Protein AF-A0A2R8ZBP2-F1 (afdb_monomer_lite)

Structure (mmCIF, N/CA/C/O backbone):
data_AF-A0A2R8ZBP2-F1
#
_entry.id   AF-A0A2R8ZBP2-F1
#
loop_
_atom_site.group_PDB
_atom_site.id
_atom_site.type_symbol
_atom_site.label_atom_id
_atom_site.label_alt_id
_atom_site.label_comp_id
_atom_site.label_asym_id
_atom_site.label_entity_id
_atom_site.label_seq_id
_atom_site.pdbx_PDB_ins_code
_atom_site.Cartn_x
_atom_site.Cartn_y
_atom_site.Cartn_z
_atom_site.occupancy
_atom_site.B_iso_or_equiv
_atom_site.auth_seq_id
_atom_site.auth_comp_id
_atom_site.auth_asym_id
_atom_site.auth_atom_id
_atom_site.pdbx_PDB_model_num
ATOM 1 N N . MET A 1 1 ? -23.478 -10.245 47.383 1.00 53.72 1 MET A N 1
ATOM 2 C CA . MET A 1 1 ? -24.826 -9.640 47.312 1.00 53.72 1 MET A CA 1
ATOM 3 C C . MET A 1 1 ? -24.791 -8.321 46.551 1.00 53.72 1 MET A C 1
ATOM 5 O O . MET A 1 1 ? -25.123 -8.373 45.387 1.00 53.72 1 MET A O 1
ATOM 9 N N . ALA A 1 2 ? -24.300 -7.191 47.086 1.00 59.34 2 ALA A N 1
ATOM 10 C CA . ALA A 1 2 ? -24.299 -5.909 46.345 1.00 59.34 2 ALA A CA 1
ATOM 11 C C . ALA A 1 2 ? -23.473 -5.900 45.035 1.00 59.34 2 ALA A C 1
ATOM 13 O O . ALA A 1 2 ? -23.843 -5.229 44.081 1.00 59.34 2 ALA A O 1
ATOM 14 N N . LYS A 1 3 ? -22.372 -6.661 44.976 1.00 57.12 3 LYS A N 1
ATOM 15 C CA . LYS A 1 3 ? -21.489 -6.733 43.798 1.00 57.12 3 LYS A CA 1
ATOM 16 C C . LYS A 1 3 ? -22.108 -7.500 42.610 1.00 57.12 3 LYS A C 1
ATOM 18 O O . LYS A 1 3 ? -21.799 -7.160 41.478 1.00 57.12 3 LYS A O 1
ATOM 23 N N . ASP A 1 4 ? -23.009 -8.458 42.868 1.00 62.47 4 ASP A N 1
ATOM 24 C CA . ASP A 1 4 ? -23.730 -9.214 41.821 1.00 62.47 4 ASP A CA 1
ATOM 25 C C . ASP A 1 4 ? -24.809 -8.365 41.147 1.00 62.47 4 ASP A C 1
ATOM 27 O O . ASP A 1 4 ? -24.865 -8.295 39.928 1.00 62.47 4 ASP A O 1
ATOM 31 N N . ILE A 1 5 ? -25.614 -7.647 41.937 1.00 69.56 5 ILE A N 1
ATOM 32 C CA . ILE A 1 5 ? -26.718 -6.807 41.431 1.00 69.56 5 ILE A CA 1
ATOM 33 C C . ILE A 1 5 ? -26.213 -5.670 40.534 1.00 69.56 5 ILE A C 1
ATOM 35 O O . ILE A 1 5 ? -26.895 -5.250 39.605 1.00 69.56 5 ILE A O 1
ATOM 39 N N . LEU A 1 6 ? -25.016 -5.152 40.828 1.00 66.50 6 LEU A N 1
ATOM 40 C CA . LEU A 1 6 ? -24.370 -4.118 40.020 1.00 66.50 6 LEU A CA 1
ATOM 41 C C . LEU A 1 6 ? -23.813 -4.701 38.714 1.00 66.50 6 LEU A C 1
ATOM 43 O O . LEU A 1 6 ? -24.009 -4.097 37.664 1.00 66.50 6 LEU A O 1
ATOM 47 N N . GLY A 1 7 ? -23.215 -5.896 38.760 1.00 66.38 7 GLY A N 1
ATOM 48 C CA . GLY A 1 7 ? -22.770 -6.611 37.561 1.00 66.38 7 GLY A CA 1
ATOM 49 C C . GLY A 1 7 ? -23.928 -6.985 36.627 1.00 66.38 7 GLY A C 1
ATOM 50 O O . GLY A 1 7 ? -23.834 -6.766 35.424 1.00 66.38 7 GLY A O 1
ATOM 51 N N . GLU A 1 8 ? -25.055 -7.452 37.174 1.00 67.94 8 GLU A N 1
ATOM 52 C CA . GLU A 1 8 ? -26.283 -7.747 36.413 1.00 67.94 8 GLU A CA 1
ATOM 53 C C . GLU A 1 8 ? -26.908 -6.498 35.765 1.00 67.94 8 GLU A C 1
ATOM 55 O O . GLU A 1 8 ? -27.558 -6.597 34.725 1.00 67.94 8 GLU A O 1
ATOM 60 N N . ALA A 1 9 ? -26.680 -5.313 36.340 1.00 72.75 9 ALA A N 1
ATOM 61 C CA . ALA A 1 9 ? -27.110 -4.029 35.788 1.00 72.75 9 ALA A CA 1
ATOM 62 C C . ALA A 1 9 ? -26.116 -3.425 34.770 1.00 72.75 9 ALA A C 1
ATOM 64 O O . ALA A 1 9 ? -26.337 -2.307 34.301 1.00 72.75 9 ALA A O 1
ATOM 65 N N . GLY A 1 10 ? -25.021 -4.127 34.443 1.00 68.94 10 GLY A N 1
ATOM 66 C CA . GLY A 1 10 ? -23.967 -3.632 33.548 1.00 68.94 10 GLY A CA 1
ATOM 67 C C . GLY A 1 10 ? -23.087 -2.543 34.173 1.00 68.94 10 GLY A C 1
ATOM 68 O O . GLY A 1 10 ? -22.500 -1.730 33.463 1.00 68.94 10 GLY A O 1
ATOM 69 N N . LEU A 1 11 ? -23.026 -2.478 35.507 1.00 77.69 11 LEU A N 1
ATOM 70 C CA . LEU A 1 11 ? -22.185 -1.542 36.247 1.00 77.69 11 LEU A CA 1
ATOM 71 C C . LEU A 1 11 ? -20.909 -2.251 36.711 1.00 77.69 11 LEU A C 1
ATOM 73 O O . LEU A 1 11 ? -20.926 -3.149 37.553 1.00 77.69 11 LEU A O 1
ATOM 77 N N . HIS A 1 12 ? -19.786 -1.796 36.176 1.00 78.06 12 HIS A N 1
ATOM 78 C CA . HIS A 1 12 ? -18.443 -2.292 36.432 1.00 78.06 12 HIS A CA 1
ATOM 79 C C . HIS A 1 12 ? -17.706 -1.344 37.381 1.00 78.06 12 HIS A C 1
ATOM 81 O O . HIS A 1 12 ? -17.966 -0.143 37.407 1.00 78.06 12 HIS A O 1
ATOM 87 N N . PHE A 1 13 ? -16.765 -1.860 38.165 1.00 76.56 13 PHE A N 1
ATOM 88 C CA . PHE A 1 13 ? -15.841 -1.023 38.929 1.00 76.56 13 PHE A CA 1
ATOM 89 C C . PHE A 1 13 ? -14.486 -1.013 38.232 1.00 76.56 13 PHE A C 1
ATOM 91 O O . PHE A 1 13 ? -14.003 -2.069 37.831 1.00 76.56 13 PHE A O 1
ATOM 98 N N . ASP A 1 14 ? -13.881 0.165 38.088 1.00 74.50 14 ASP A N 1
ATOM 99 C CA . ASP A 1 14 ? -12.500 0.274 37.614 1.00 74.50 14 ASP A CA 1
ATOM 100 C C . ASP A 1 14 ? -11.473 0.053 38.739 1.00 74.50 14 ASP A C 1
ATOM 102 O O . ASP A 1 14 ? -11.823 -0.125 39.909 1.00 74.50 14 ASP A O 1
ATOM 106 N N . GLU A 1 15 ? -10.186 0.094 38.389 1.00 76.62 15 GLU A N 1
ATOM 107 C CA . GLU A 1 15 ? -9.052 -0.101 39.308 1.00 76.62 15 GLU A CA 1
ATOM 108 C C . GLU A 1 15 ? -9.003 0.909 40.472 1.00 76.62 15 GLU A C 1
ATOM 110 O O . GLU A 1 15 ? -8.321 0.684 41.470 1.00 76.62 15 GLU A O 1
ATOM 115 N N . LEU A 1 16 ? -9.751 2.015 40.378 1.00 81.00 16 LEU A N 1
ATOM 116 C CA . LEU A 1 16 ? -9.868 3.051 41.406 1.00 81.00 16 LEU A CA 1
ATOM 117 C C . LEU A 1 16 ? -11.191 2.956 42.187 1.00 81.00 16 LEU A C 1
ATOM 119 O O . LEU A 1 16 ? -11.549 3.895 42.900 1.00 81.00 16 LEU A O 1
ATOM 123 N N . ASN A 1 17 ? -11.916 1.838 42.069 1.00 76.12 17 ASN A N 1
ATOM 124 C CA . ASN A 1 17 ? -13.243 1.610 42.647 1.00 76.12 17 ASN A CA 1
ATOM 125 C C . ASN A 1 17 ? -14.304 2.629 42.194 1.00 76.12 17 ASN A C 1
ATOM 127 O O . ASN A 1 17 ? -15.272 2.884 42.916 1.00 76.12 17 ASN A O 1
ATOM 131 N N . LYS A 1 18 ? -14.161 3.217 41.000 1.00 78.56 18 LYS A N 1
ATOM 132 C CA . LYS A 1 18 ? -15.199 4.079 40.425 1.00 78.56 18 LYS A CA 1
ATOM 133 C C . LYS A 1 18 ? -16.188 3.243 39.626 1.00 78.56 18 LYS A C 1
ATOM 135 O O . LYS A 1 18 ? -15.797 2.347 38.884 1.00 78.56 18 LYS A O 1
ATOM 140 N N . LEU A 1 19 ? -17.468 3.574 39.767 1.00 81.19 19 LEU A N 1
ATOM 141 C CA . LEU A 1 19 ? -18.555 2.951 39.019 1.00 81.19 19 LEU A CA 1
ATOM 142 C C . LEU A 1 19 ? -18.471 3.363 37.536 1.00 81.19 19 LEU A C 1
ATOM 144 O O . LEU A 1 19 ? -18.390 4.553 37.226 1.00 81.19 19 LEU A O 1
ATOM 148 N N . ARG A 1 20 ? -18.511 2.394 36.625 1.00 72.88 20 ARG A N 1
ATOM 149 C CA . ARG A 1 20 ? -18.492 2.556 35.167 1.00 72.88 20 ARG A CA 1
ATOM 150 C C . ARG A 1 20 ? -19.603 1.733 34.534 1.00 72.88 20 ARG A C 1
ATOM 152 O O . ARG A 1 20 ? -19.960 0.682 35.037 1.00 72.88 20 ARG A O 1
ATOM 159 N N . VAL A 1 21 ? -20.139 2.216 33.421 1.00 78.69 21 VAL A N 1
ATOM 160 C CA . VAL A 1 21 ? -21.220 1.543 32.669 1.00 78.69 21 VAL A CA 1
ATOM 161 C C . VAL A 1 21 ? -20.662 0.660 31.544 1.00 78.69 21 VAL A C 1
ATOM 163 O O . VAL A 1 21 ? -21.377 -0.127 30.942 1.00 78.69 21 VAL A O 1
ATOM 166 N N . LEU A 1 22 ? -19.370 0.811 31.241 1.00 71.62 22 LEU A N 1
ATOM 167 C CA . LEU A 1 22 ? -18.646 -0.025 30.295 1.00 71.62 22 LEU A CA 1
ATOM 168 C C . LEU A 1 22 ? -17.585 -0.817 31.044 1.00 71.62 22 LEU A C 1
ATOM 170 O O . LEU A 1 22 ? -16.920 -0.273 31.932 1.00 71.62 22 LEU A O 1
ATOM 174 N N . ASP A 1 23 ? -17.404 -2.065 30.630 1.00 79.50 23 ASP A N 1
ATOM 175 C CA . ASP A 1 23 ? -16.310 -2.896 31.099 1.00 79.50 23 ASP A CA 1
ATOM 176 C C . ASP A 1 23 ? -14.959 -2.217 30.762 1.00 79.50 23 ASP A C 1
ATOM 178 O O . ASP A 1 23 ? -14.715 -1.872 29.592 1.00 79.50 23 ASP A O 1
ATOM 182 N N . PRO A 1 24 ? -14.095 -1.954 31.762 1.00 78.25 24 PRO A N 1
ATOM 183 C CA . PRO A 1 24 ? -12.773 -1.373 31.545 1.00 78.25 24 PRO A CA 1
ATOM 184 C C . PRO A 1 24 ? -11.918 -2.176 30.560 1.00 78.25 24 PRO A C 1
ATOM 186 O O . PRO A 1 24 ? -11.202 -1.575 29.762 1.00 78.25 24 PRO A O 1
ATOM 189 N N . GLU A 1 25 ? -12.026 -3.506 30.573 1.00 81.50 25 GLU A N 1
ATOM 190 C CA . GLU A 1 25 ? -11.249 -4.391 29.705 1.00 81.50 25 GLU A CA 1
ATOM 191 C C . GLU A 1 25 ? -11.700 -4.251 28.246 1.00 81.50 25 GLU A C 1
ATOM 193 O O . GLU A 1 25 ? -10.880 -4.025 27.357 1.00 81.50 25 GLU A O 1
ATOM 198 N N . VAL A 1 26 ? -13.015 -4.245 28.004 1.00 83.31 26 VAL A N 1
ATOM 199 C CA . VAL A 1 26 ? -13.590 -4.013 26.665 1.00 8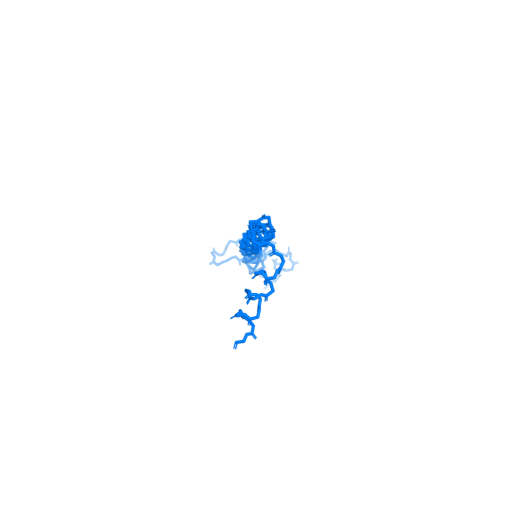3.31 26 VAL A CA 1
ATOM 200 C C . VAL A 1 26 ? -13.246 -2.613 26.155 1.00 83.31 26 VAL A C 1
ATOM 202 O O . VAL A 1 26 ? -12.959 -2.426 24.971 1.00 83.31 26 VAL A O 1
ATOM 205 N N . THR A 1 27 ? -13.243 -1.615 27.043 1.00 84.69 27 THR A N 1
ATOM 206 C CA . THR A 1 27 ? -12.852 -0.240 26.699 1.00 84.69 27 THR A CA 1
ATOM 207 C C . THR A 1 27 ? -11.396 -0.185 26.246 1.00 84.69 27 THR A C 1
ATOM 209 O O . THR A 1 27 ? -11.104 0.403 25.205 1.00 84.69 27 THR A O 1
ATOM 212 N N . GLN A 1 28 ? -10.497 -0.819 27.000 1.00 87.81 28 GLN A N 1
ATOM 213 C CA . GLN A 1 28 ? -9.071 -0.860 26.697 1.00 87.81 28 GLN A CA 1
ATOM 214 C C . GLN A 1 28 ? -8.803 -1.596 25.378 1.00 87.81 28 GLN A C 1
ATOM 216 O O . GLN A 1 28 ? -8.179 -1.026 24.485 1.00 87.81 28 GLN A O 1
ATOM 221 N N . GLN A 1 29 ? -9.377 -2.788 25.196 1.00 91.06 29 GLN A N 1
ATOM 222 C CA . GLN A 1 29 ? -9.270 -3.558 23.951 1.00 91.06 29 GLN A CA 1
ATOM 223 C C . GLN A 1 29 ? -9.788 -2.773 22.737 1.00 91.06 29 GLN A C 1
ATOM 225 O O . GLN A 1 29 ? -9.211 -2.832 21.654 1.00 91.06 29 GLN A O 1
ATOM 230 N N . THR A 1 30 ? -10.865 -1.998 22.904 1.00 90.31 30 THR A N 1
ATOM 231 C CA . THR A 1 30 ? -11.409 -1.161 21.823 1.00 90.31 30 THR A CA 1
ATOM 232 C C . THR A 1 30 ? -10.458 -0.021 21.447 1.00 90.31 30 THR A C 1
ATOM 234 O O . THR A 1 30 ? -10.352 0.331 20.270 1.00 90.31 30 THR A O 1
ATOM 237 N N . ILE A 1 31 ? -9.772 0.576 22.428 1.00 92.75 31 ILE A N 1
ATOM 238 C CA . ILE A 1 31 ? -8.776 1.627 22.187 1.00 92.75 31 ILE A CA 1
ATOM 239 C C . ILE A 1 31 ? -7.564 1.044 21.460 1.00 92.75 31 ILE A C 1
ATOM 241 O O . ILE A 1 31 ? -7.174 1.587 20.429 1.00 92.75 31 ILE A O 1
ATOM 245 N N . GLU A 1 32 ? -7.036 -0.080 21.941 1.00 95.44 32 GLU A N 1
ATOM 246 C CA . GLU A 1 32 ? -5.908 -0.781 21.318 1.00 95.44 32 GLU A CA 1
ATOM 247 C C . GLU A 1 32 ? -6.228 -1.165 19.872 1.00 95.44 32 GLU A C 1
ATOM 249 O O . GLU A 1 32 ? -5.498 -0.794 18.955 1.00 95.44 32 GLU A O 1
ATOM 254 N N . LEU A 1 33 ? -7.387 -1.785 19.633 1.00 94.62 33 LEU A N 1
ATOM 255 C CA . LEU A 1 33 ? -7.824 -2.150 18.286 1.00 94.62 33 LEU A CA 1
ATOM 256 C C . LEU A 1 33 ? -7.928 -0.929 17.361 1.00 94.62 33 LEU A C 1
ATOM 258 O O . LEU A 1 33 ? -7.569 -0.999 16.184 1.00 94.62 33 LEU A O 1
ATOM 262 N N . LYS A 1 34 ? -8.421 0.205 17.871 1.00 95.81 34 LYS A N 1
ATOM 263 C CA . LYS A 1 34 ? -8.513 1.454 17.105 1.00 95.81 34 LYS A CA 1
ATOM 264 C C . LYS A 1 34 ? -7.129 1.985 16.729 1.00 95.81 34 LYS A C 1
ATOM 266 O O . LYS A 1 34 ? -6.960 2.469 15.608 1.00 95.81 34 LYS A O 1
ATOM 271 N N . GLU A 1 35 ? -6.169 1.928 17.646 1.00 97.38 35 GLU A N 1
ATOM 272 C CA . GLU A 1 35 ? -4.786 2.342 17.395 1.00 97.38 35 GLU A CA 1
ATOM 273 C C . GLU A 1 35 ? -4.109 1.420 16.378 1.00 97.38 35 GLU A C 1
ATOM 275 O O . GLU A 1 35 ? -3.581 1.908 15.380 1.00 97.38 35 GLU A O 1
ATOM 280 N N . GLU A 1 36 ? -4.242 0.102 16.533 1.00 96.94 36 GLU A N 1
ATOM 281 C CA . GLU A 1 36 ? -3.715 -0.876 15.576 1.00 96.94 36 GLU A CA 1
ATOM 282 C C . GLU A 1 36 ? -4.303 -0.693 14.174 1.00 96.94 36 GLU A C 1
ATOM 284 O O . GLU A 1 36 ? -3.584 -0.738 13.173 1.00 96.94 36 GLU A O 1
ATOM 289 N N . CYS A 1 37 ? -5.611 -0.442 14.084 1.00 97.56 37 CYS A N 1
ATOM 290 C CA . CYS A 1 37 ? -6.279 -0.178 12.814 1.00 97.56 37 CYS A CA 1
ATOM 291 C C . CYS A 1 37 ? -5.742 1.095 12.147 1.00 97.56 37 CYS A C 1
ATOM 293 O O . CYS A 1 37 ? -5.553 1.121 10.929 1.00 97.56 37 CYS A O 1
ATOM 295 N N . LYS A 1 38 ? -5.474 2.147 12.928 1.00 97.19 38 LYS A N 1
ATOM 296 C CA . LYS A 1 38 ? -4.875 3.380 12.414 1.00 97.19 38 LYS A CA 1
ATOM 297 C C . LYS A 1 38 ? -3.458 3.126 11.897 1.00 97.19 38 LYS A C 1
ATOM 299 O O . LYS A 1 38 ? -3.159 3.487 10.761 1.00 97.19 38 LYS A O 1
ATOM 304 N N . ASP A 1 39 ? -2.632 2.442 12.681 1.00 97.81 39 ASP A N 1
ATOM 305 C CA . ASP A 1 39 ? -1.268 2.079 12.295 1.00 97.81 39 ASP A CA 1
ATOM 306 C C . ASP A 1 39 ? -1.241 1.207 11.036 1.00 97.81 39 ASP A C 1
ATOM 308 O O . ASP A 1 39 ? -0.369 1.361 10.178 1.00 97.81 39 ASP A O 1
ATOM 312 N N . PHE A 1 40 ? -2.200 0.290 10.900 1.00 97.94 40 PHE A N 1
ATOM 313 C CA . PHE A 1 40 ? -2.346 -0.535 9.709 1.00 97.94 40 PHE A CA 1
ATOM 314 C C . PHE A 1 40 ? -2.656 0.315 8.473 1.00 97.94 40 PHE A C 1
A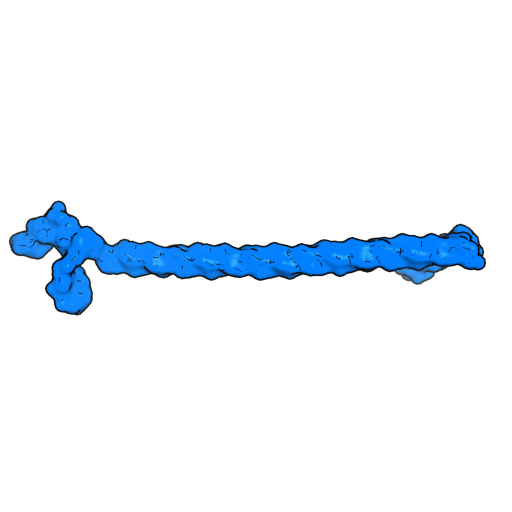TOM 316 O O . PHE A 1 40 ? -1.983 0.176 7.450 1.00 97.94 40 PHE A O 1
ATOM 323 N N . VAL A 1 41 ? -3.628 1.227 8.567 1.00 97.69 41 VAL A N 1
ATOM 324 C CA . VAL A 1 41 ? -3.972 2.145 7.469 1.00 97.69 41 VAL A CA 1
ATOM 325 C C . VAL A 1 41 ? -2.776 3.020 7.092 1.00 97.69 41 VAL A C 1
ATOM 327 O O . VAL A 1 41 ? -2.476 3.160 5.905 1.00 97.69 41 VAL A O 1
ATOM 330 N N . ASP A 1 42 ? -2.045 3.543 8.076 1.00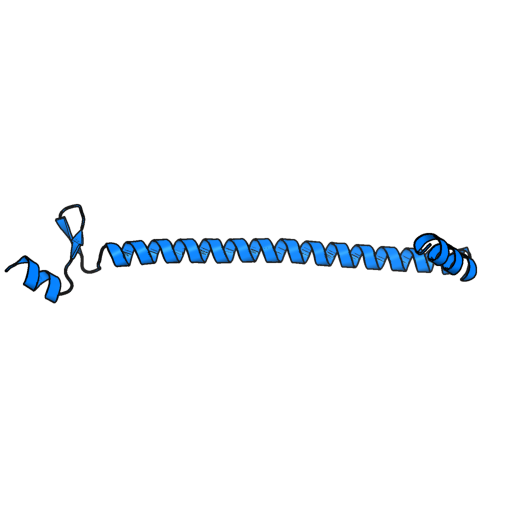 98.19 42 ASP A N 1
ATOM 331 C CA . ASP A 1 42 ? -0.861 4.370 7.842 1.00 98.19 42 ASP A CA 1
ATOM 332 C C . ASP A 1 42 ? 0.253 3.575 7.137 1.00 98.19 42 ASP A C 1
ATOM 334 O O . ASP A 1 42 ? 0.832 4.052 6.154 1.00 98.19 42 ASP A O 1
ATOM 338 N N . LYS A 1 43 ? 0.514 2.332 7.566 1.00 98.12 43 LYS A N 1
ATOM 339 C CA . LYS A 1 43 ? 1.481 1.425 6.917 1.00 98.12 43 LYS A CA 1
ATOM 340 C C . LYS A 1 43 ? 1.081 1.092 5.480 1.00 98.12 43 LYS A C 1
ATOM 342 O O . LYS A 1 43 ? 1.932 1.130 4.590 1.00 98.12 43 LYS A O 1
ATOM 347 N N . ILE A 1 44 ? -0.198 0.814 5.224 1.00 98.00 44 ILE A N 1
ATOM 348 C CA . ILE A 1 44 ? -0.705 0.577 3.863 1.00 98.00 44 ILE A CA 1
ATOM 349 C C . ILE A 1 44 ? -0.552 1.833 3.000 1.00 98.00 44 ILE A C 1
ATOM 351 O O . ILE A 1 44 ? -0.105 1.737 1.857 1.00 98.00 44 ILE A O 1
ATOM 355 N N . GLY A 1 45 ? -0.839 3.016 3.546 1.00 98.00 45 GLY A N 1
ATOM 356 C CA . GLY A 1 45 ? -0.638 4.282 2.845 1.00 98.00 45 GLY A CA 1
ATOM 357 C C . GLY A 1 45 ? 0.829 4.525 2.472 1.00 98.00 45 GLY A C 1
ATOM 358 O O . GLY A 1 45 ? 1.124 4.978 1.366 1.00 98.00 45 GLY A O 1
ATOM 359 N N . GLN A 1 46 ? 1.772 4.190 3.357 1.00 98.06 46 GLN A N 1
ATOM 360 C CA . GLN A 1 46 ? 3.207 4.251 3.052 1.00 98.06 46 GLN A CA 1
ATOM 361 C C . GLN A 1 46 ? 3.607 3.244 1.970 1.00 98.06 46 GLN A C 1
ATOM 363 O O . GLN A 1 46 ? 4.314 3.607 1.031 1.00 98.06 46 GLN A O 1
ATOM 368 N N . PHE A 1 47 ? 3.117 2.007 2.059 1.00 98.06 47 PHE A N 1
ATOM 369 C CA . PHE A 1 47 ? 3.371 0.978 1.053 1.00 98.06 47 PHE A CA 1
ATOM 370 C C . PHE A 1 47 ? 2.890 1.410 -0.339 1.00 98.06 47 PHE A C 1
ATOM 372 O O . PHE A 1 47 ? 3.643 1.326 -1.308 1.00 98.06 47 PHE A O 1
ATOM 379 N N . GLN A 1 48 ? 1.674 1.954 -0.437 1.00 97.94 48 GLN A N 1
ATOM 380 C CA . GLN A 1 48 ? 1.126 2.469 -1.694 1.00 97.94 48 GLN A CA 1
ATOM 381 C C . GLN A 1 48 ? 1.983 3.593 -2.287 1.00 97.94 48 GLN A C 1
ATOM 383 O O . GLN A 1 48 ? 2.202 3.609 -3.496 1.00 97.94 48 GLN A O 1
ATOM 388 N N . LYS A 1 49 ? 2.519 4.498 -1.456 1.00 98.06 49 LYS A N 1
ATOM 389 C CA . LYS A 1 49 ? 3.441 5.550 -1.918 1.00 98.06 49 LYS A CA 1
ATOM 390 C C . LYS A 1 49 ? 4.735 4.974 -2.493 1.00 98.06 49 LYS A C 1
ATOM 392 O O . LYS A 1 49 ? 5.189 5.441 -3.531 1.00 98.06 49 LYS A O 1
ATOM 397 N N . ILE A 1 50 ? 5.310 3.960 -1.845 1.00 98.00 50 ILE A N 1
ATOM 398 C CA . ILE A 1 50 ? 6.540 3.305 -2.317 1.00 98.00 50 ILE A CA 1
ATOM 399 C C . ILE A 1 50 ? 6.295 2.615 -3.661 1.00 98.00 50 ILE A C 1
ATOM 401 O O . ILE A 1 50 ? 7.064 2.808 -4.599 1.00 98.00 50 ILE A O 1
ATOM 405 N N . VAL A 1 51 ? 5.211 1.842 -3.771 1.00 98.12 51 VAL A N 1
ATOM 406 C CA . VAL A 1 51 ? 4.848 1.164 -5.023 1.00 98.12 51 VAL A CA 1
ATOM 407 C C . VAL A 1 51 ? 4.550 2.177 -6.129 1.00 98.12 51 VAL A C 1
ATOM 409 O O . VAL A 1 51 ? 5.007 1.988 -7.251 1.00 98.12 51 VAL A O 1
ATOM 412 N N . GLY A 1 52 ? 3.855 3.274 -5.814 1.00 98.19 52 GLY A N 1
ATOM 413 C CA . GLY A 1 52 ? 3.629 4.375 -6.753 1.00 98.19 52 GLY A CA 1
ATOM 414 C C . GLY A 1 52 ? 4.937 4.960 -7.287 1.00 98.19 52 GLY A C 1
ATOM 415 O O . GLY A 1 52 ? 5.115 5.043 -8.498 1.00 98.19 52 GLY A O 1
ATOM 416 N N . GLY A 1 53 ? 5.894 5.260 -6.402 1.00 97.94 53 GLY A N 1
ATOM 417 C CA . GLY A 1 53 ? 7.219 5.738 -6.808 1.00 97.94 53 GLY A CA 1
ATOM 418 C C . GLY A 1 53 ? 8.002 4.721 -7.648 1.00 97.94 53 GLY A C 1
ATOM 419 O O . GLY A 1 53 ? 8.670 5.098 -8.607 1.00 97.94 53 GLY A O 1
ATOM 420 N N . LEU A 1 54 ? 7.895 3.423 -7.346 1.00 98.00 54 LEU A N 1
ATOM 421 C CA . LEU A 1 54 ? 8.515 2.375 -8.162 1.00 98.00 54 LEU A CA 1
ATOM 422 C C . LEU A 1 54 ? 7.916 2.319 -9.574 1.00 98.00 54 LEU A C 1
ATOM 424 O O . LEU A 1 54 ? 8.668 2.192 -10.537 1.00 98.00 54 LEU A O 1
ATOM 428 N N . ILE A 1 55 ? 6.591 2.426 -9.705 1.00 97.88 55 ILE A N 1
ATOM 429 C CA . ILE A 1 55 ? 5.917 2.461 -11.012 1.00 97.88 55 ILE A CA 1
ATOM 430 C C . ILE A 1 55 ? 6.421 3.655 -11.829 1.00 97.88 55 ILE A C 1
ATOM 432 O O . ILE A 1 55 ? 6.793 3.482 -12.986 1.00 97.88 55 ILE A O 1
ATOM 436 N N . GLU A 1 56 ? 6.517 4.838 -11.217 1.00 98.19 56 GLU A N 1
ATOM 437 C CA . GLU A 1 56 ? 7.041 6.033 -11.888 1.00 98.19 56 GLU A CA 1
ATOM 438 C C . GLU A 1 56 ? 8.483 5.844 -12.380 1.00 98.19 56 GLU A C 1
ATOM 440 O O . GLU A 1 56 ? 8.804 6.221 -13.508 1.00 98.19 56 GLU A O 1
ATOM 445 N N . LEU A 1 57 ? 9.348 5.229 -11.569 1.00 97.94 57 LEU A N 1
ATOM 446 C CA . LEU A 1 57 ? 10.729 4.932 -11.958 1.00 97.94 57 LEU A CA 1
ATOM 447 C C . LEU A 1 57 ? 10.800 3.925 -13.112 1.00 97.94 57 LEU A C 1
ATOM 449 O O . LEU A 1 57 ? 11.591 4.103 -14.038 1.00 97.94 57 LEU A O 1
ATOM 453 N N . VAL A 1 58 ? 9.967 2.882 -13.085 1.00 98.06 58 VAL A N 1
ATOM 454 C CA . VAL A 1 58 ? 9.891 1.891 -14.170 1.00 98.06 58 VAL A CA 1
ATOM 455 C C . VAL A 1 58 ? 9.398 2.539 -15.467 1.00 98.06 58 VAL A C 1
ATOM 457 O O . VAL A 1 58 ? 9.970 2.285 -16.527 1.00 98.06 58 VAL A O 1
ATOM 460 N N . ASP A 1 59 ? 8.405 3.426 -15.395 1.00 98.06 59 ASP A N 1
ATOM 461 C CA . ASP A 1 59 ? 7.899 4.169 -16.553 1.00 98.06 59 ASP A CA 1
ATOM 462 C C . ASP A 1 59 ? 8.953 5.113 -17.145 1.00 98.06 59 ASP A C 1
ATOM 464 O O . ASP A 1 59 ? 9.063 5.245 -18.368 1.00 98.06 59 ASP A O 1
ATOM 468 N N . GLN A 1 60 ? 9.736 5.782 -16.294 1.00 97.88 60 GLN A N 1
ATOM 469 C CA . GLN A 1 60 ? 10.850 6.623 -16.736 1.00 97.88 60 GLN A CA 1
ATOM 470 C C . GLN A 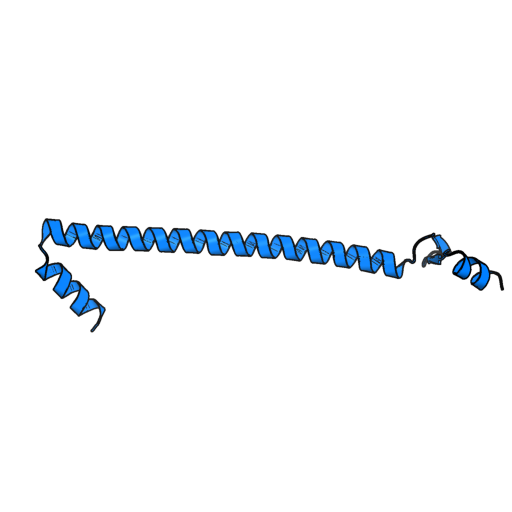1 60 ? 11.921 5.787 -17.436 1.00 97.88 60 GLN A C 1
ATOM 472 O O . GLN A 1 60 ? 12.307 6.117 -18.558 1.00 97.88 60 GLN A O 1
ATOM 477 N N . LEU A 1 61 ? 12.324 4.665 -16.837 1.00 97.06 61 LEU A N 1
ATOM 478 C CA . LEU A 1 61 ? 13.303 3.756 -17.426 1.00 97.06 61 LEU A CA 1
ATOM 479 C C . LEU A 1 61 ? 12.832 3.209 -18.781 1.00 97.06 61 LEU A C 1
ATOM 481 O O . LEU A 1 61 ? 13.610 3.160 -19.733 1.00 97.06 61 LEU A 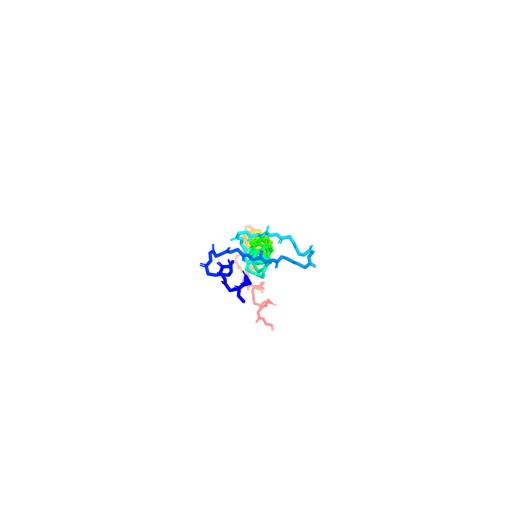O 1
ATOM 485 N N . ALA A 1 62 ? 11.554 2.841 -18.902 1.00 96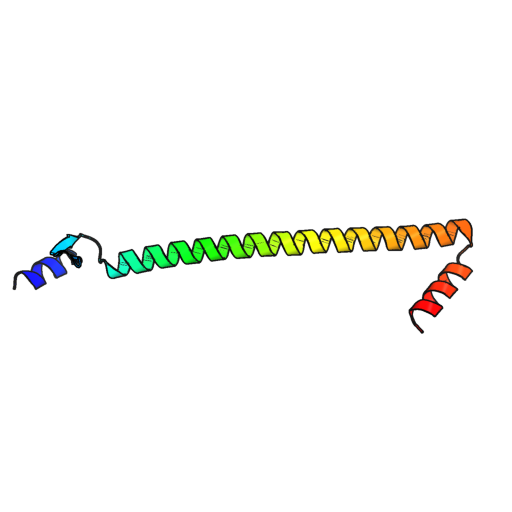.50 62 ALA A N 1
ATOM 486 C CA . ALA A 1 62 ? 10.980 2.384 -20.165 1.00 96.50 62 ALA A CA 1
ATOM 487 C C . ALA A 1 62 ? 11.033 3.479 -21.245 1.00 96.50 62 ALA A C 1
ATOM 489 O O . ALA A 1 62 ? 11.440 3.214 -22.377 1.00 96.50 62 ALA A O 1
ATOM 490 N N . LYS A 1 63 ? 10.681 4.724 -20.900 1.00 97.12 63 LYS A N 1
ATOM 491 C CA . LYS A 1 63 ? 10.758 5.865 -21.829 1.00 97.12 63 LYS A CA 1
ATOM 492 C C . LYS A 1 63 ? 12.189 6.159 -22.265 1.00 97.12 63 LYS A C 1
ATOM 494 O O . LYS A 1 63 ? 12.419 6.424 -23.442 1.00 97.12 63 LYS A O 1
ATOM 499 N N . GLU A 1 64 ? 13.143 6.122 -21.342 1.00 96.06 64 GLU A N 1
ATOM 500 C CA . GLU A 1 64 ? 14.558 6.313 -21.661 1.00 96.06 64 GLU A CA 1
ATOM 501 C C . GLU A 1 64 ? 15.077 5.207 -22.581 1.00 96.06 64 GLU A C 1
ATOM 503 O O . GLU A 1 64 ? 15.715 5.508 -23.590 1.00 96.06 64 GLU A O 1
ATOM 508 N N . ALA A 1 65 ? 14.722 3.949 -22.307 1.00 93.69 65 ALA A N 1
ATOM 509 C CA . ALA A 1 65 ? 15.081 2.823 -23.160 1.00 93.69 65 ALA A CA 1
ATOM 510 C C . ALA A 1 65 ? 14.524 2.981 -24.585 1.00 93.69 65 ALA A C 1
ATOM 512 O O . ALA A 1 65 ? 15.258 2.785 -25.553 1.00 93.69 65 ALA A O 1
ATOM 513 N N . GLU A 1 66 ? 13.256 3.370 -24.740 1.00 93.81 66 GLU A N 1
ATOM 514 C CA . GLU A 1 66 ? 12.665 3.616 -26.063 1.00 93.81 66 GLU A CA 1
ATOM 515 C C . GLU A 1 66 ? 13.293 4.821 -26.777 1.00 93.81 66 GLU A C 1
ATOM 517 O O . GLU A 1 66 ? 13.570 4.759 -27.978 1.00 93.81 66 GLU A O 1
ATOM 522 N N . ASN A 1 67 ? 13.595 5.898 -26.049 1.00 95.00 67 ASN A N 1
ATOM 523 C CA . ASN A 1 67 ? 14.289 7.056 -26.612 1.00 95.00 67 ASN A CA 1
ATOM 524 C C . ASN A 1 67 ? 15.676 6.685 -27.146 1.00 95.00 67 ASN A C 1
ATOM 526 O O . ASN A 1 67 ? 16.048 7.119 -28.238 1.00 95.00 67 ASN A O 1
ATOM 530 N N . GLU A 1 68 ? 16.437 5.871 -26.416 1.00 91.69 68 GLU A N 1
ATOM 531 C CA . GLU A 1 68 ? 17.774 5.459 -26.840 1.00 91.69 68 GLU A CA 1
ATOM 532 C C . GLU A 1 68 ? 17.715 4.541 -28.071 1.00 91.69 68 GLU A C 1
ATOM 534 O O . GLU A 1 68 ? 18.471 4.737 -29.027 1.00 91.69 68 GLU A O 1
ATOM 539 N N . LYS A 1 69 ? 16.736 3.621 -28.126 1.00 92.19 69 LYS A N 1
ATOM 540 C CA . LYS A 1 69 ? 16.454 2.814 -29.329 1.00 92.19 69 LYS A CA 1
ATOM 541 C C . LYS A 1 69 ? 16.166 3.702 -30.542 1.00 92.19 69 LYS A C 1
ATOM 543 O O . LYS A 1 69 ? 16.748 3.494 -31.609 1.00 92.19 69 LYS A O 1
ATOM 548 N N . MET A 1 70 ? 15.308 4.713 -30.380 1.00 92.88 70 MET A N 1
ATOM 549 C CA . MET A 1 70 ? 14.958 5.654 -31.449 1.00 92.88 70 MET A CA 1
ATOM 550 C C . MET A 1 70 ? 16.162 6.482 -31.912 1.00 92.88 70 MET A C 1
ATOM 552 O O . MET A 1 70 ? 16.365 6.639 -33.117 1.00 92.88 70 MET A O 1
ATOM 556 N N . LYS A 1 71 ? 17.006 6.970 -30.991 1.00 93.25 71 LYS A N 1
ATOM 557 C CA . LYS A 1 71 ? 18.235 7.702 -31.345 1.00 93.25 71 LYS A CA 1
ATOM 558 C C . LYS A 1 71 ? 19.175 6.858 -32.201 1.00 93.25 71 LYS A C 1
ATOM 560 O O . LYS A 1 71 ? 19.692 7.357 -33.201 1.00 93.25 71 LYS A O 1
ATOM 565 N N . ILE A 1 72 ? 19.397 5.593 -31.844 1.00 92.81 72 ILE A N 1
ATOM 566 C CA . ILE A 1 72 ? 20.259 4.690 -32.623 1.00 92.81 72 ILE A CA 1
ATOM 567 C C . ILE A 1 72 ? 19.676 4.483 -34.021 1.00 92.81 72 ILE A C 1
ATOM 569 O O . ILE A 1 72 ? 20.405 4.583 -35.010 1.00 92.81 72 ILE A O 1
ATOM 573 N N . LEU A 1 73 ? 18.361 4.263 -34.113 1.00 92.31 73 LEU A N 1
ATOM 574 C CA . LEU A 1 73 ? 17.688 4.060 -35.392 1.00 92.31 73 LEU A CA 1
ATOM 575 C C . LEU A 1 73 ? 17.836 5.278 -36.319 1.00 92.31 73 LEU A C 1
ATOM 577 O O . LEU A 1 73 ? 18.127 5.101 -37.499 1.00 92.31 73 LEU A O 1
ATOM 581 N N . ILE A 1 74 ? 17.692 6.496 -35.785 1.00 89.75 74 ILE A N 1
ATOM 582 C CA . ILE A 1 74 ? 17.820 7.748 -36.551 1.00 89.75 74 ILE A CA 1
ATOM 583 C C . ILE A 1 74 ? 19.278 8.036 -36.948 1.00 89.75 74 ILE A C 1
ATOM 585 O O . ILE A 1 74 ? 19.527 8.501 -38.056 1.00 89.75 74 ILE A O 1
ATOM 589 N N . THR A 1 75 ? 20.244 7.791 -36.057 1.00 92.88 75 THR A N 1
ATOM 590 C CA . THR A 1 75 ? 21.649 8.199 -36.264 1.00 92.88 75 THR A CA 1
ATOM 591 C C . THR A 1 75 ? 22.480 7.179 -37.034 1.00 92.88 75 THR A C 1
ATOM 593 O O . THR A 1 75 ? 23.319 7.557 -37.845 1.00 92.88 75 THR A O 1
ATOM 596 N N . SER A 1 76 ? 22.278 5.890 -36.757 1.00 92.19 76 SER A N 1
ATOM 597 C CA . SER A 1 76 ? 23.162 4.798 -37.189 1.00 92.19 76 SER A CA 1
ATOM 598 C C . SER A 1 76 ? 22.429 3.687 -37.945 1.00 92.19 76 SER A C 1
ATOM 600 O O . SER A 1 76 ? 23.066 2.807 -38.522 1.00 92.19 76 SER A O 1
ATOM 602 N N . GLY A 1 77 ? 21.094 3.706 -37.940 1.00 90.12 77 GLY A N 1
ATOM 603 C CA . GLY A 1 77 ? 20.263 2.701 -38.588 1.00 90.12 77 GLY A CA 1
ATOM 604 C C . GLY A 1 77 ? 20.085 1.402 -37.782 1.00 90.12 77 GLY A C 1
ATOM 605 O O . GLY A 1 77 ? 20.639 1.228 -36.693 1.00 90.12 77 GLY A O 1
ATOM 606 N N . PRO A 1 78 ? 19.292 0.457 -38.316 1.00 91.06 78 PRO A N 1
ATOM 607 C CA . PRO A 1 78 ? 18.811 -0.714 -37.576 1.00 91.06 78 PRO A CA 1
ATOM 608 C C . PRO A 1 78 ? 19.892 -1.763 -37.273 1.00 91.06 78 PRO A C 1
ATOM 610 O O . PRO A 1 78 ? 19.769 -2.495 -36.294 1.00 91.06 78 PRO A O 1
ATOM 613 N N . LEU A 1 79 ? 20.964 -1.834 -38.072 1.00 90.75 79 LEU A N 1
ATOM 614 C CA . LEU A 1 79 ? 22.041 -2.813 -37.871 1.00 90.75 79 LEU A CA 1
ATOM 615 C C . LEU A 1 79 ? 22.797 -2.563 -36.558 1.00 90.75 79 LEU A C 1
ATOM 617 O O . LEU A 1 79 ? 23.129 -3.504 -35.843 1.00 90.75 79 LEU A O 1
ATOM 621 N N . ASN A 1 80 ? 23.018 -1.292 -36.211 1.00 90.44 80 ASN A N 1
ATOM 622 C CA . ASN A 1 80 ? 23.710 -0.938 -34.975 1.00 90.44 80 ASN A CA 1
ATOM 623 C C . ASN A 1 80 ? 22.858 -1.262 -33.734 1.00 90.44 80 ASN A C 1
ATOM 625 O O . ASN A 1 80 ? 23.374 -1.720 -32.718 1.00 90.44 80 ASN A O 1
ATOM 629 N N . LEU A 1 81 ? 21.535 -1.101 -33.840 1.00 90.00 81 LEU A N 1
ATOM 630 C CA . LEU A 1 81 ? 20.609 -1.485 -32.777 1.00 90.00 81 LEU A CA 1
ATOM 631 C C . LEU A 1 81 ? 20.611 -3.006 -32.542 1.00 90.00 81 LEU A C 1
ATOM 633 O O . LEU A 1 81 ? 20.620 -3.447 -31.395 1.00 90.00 81 LEU A O 1
ATOM 637 N N . LEU A 1 82 ? 20.653 -3.811 -33.611 1.00 89.19 82 LEU A N 1
ATOM 638 C CA . LEU A 1 82 ? 20.747 -5.272 -33.512 1.00 89.19 82 LEU A CA 1
ATOM 639 C C . LEU A 1 82 ? 22.040 -5.718 -32.812 1.00 89.19 82 LEU A C 1
ATOM 641 O O . LEU A 1 82 ? 21.995 -6.582 -31.938 1.00 89.19 82 LEU A O 1
ATOM 645 N N . ASN A 1 83 ? 23.168 -5.087 -33.151 1.00 90.56 83 ASN A N 1
ATOM 646 C CA . ASN A 1 83 ? 24.459 -5.370 -32.524 1.00 90.56 83 ASN A CA 1
ATOM 647 C C . ASN A 1 83 ? 24.453 -5.039 -31.022 1.00 90.56 83 ASN A C 1
ATOM 649 O O . ASN A 1 83 ? 24.981 -5.811 -30.222 1.00 90.56 83 ASN A O 1
ATOM 653 N N . LEU A 1 84 ? 23.823 -3.924 -30.626 1.00 87.12 84 LEU A N 1
ATOM 654 C CA . LEU A 1 84 ? 23.679 -3.553 -29.217 1.00 87.12 84 LEU A CA 1
ATOM 655 C C . LEU A 1 84 ? 22.884 -4.610 -28.437 1.00 87.12 84 LEU A C 1
ATOM 657 O O . LEU A 1 84 ? 23.318 -5.034 -27.368 1.00 87.12 84 LEU A O 1
ATOM 661 N N . TYR A 1 85 ? 21.754 -5.075 -28.982 1.00 87.50 85 TYR A N 1
ATOM 662 C CA . TYR A 1 85 ? 20.975 -6.140 -28.348 1.00 87.50 85 TYR A CA 1
ATOM 663 C C . TYR A 1 85 ? 21.769 -7.441 -28.232 1.00 87.50 85 TYR A C 1
ATOM 665 O O . TYR A 1 85 ? 21.759 -8.060 -27.174 1.00 87.50 85 TYR A O 1
ATOM 673 N N . GLN A 1 86 ? 22.502 -7.840 -29.273 1.00 90.75 86 GLN A N 1
ATOM 674 C CA . GLN A 1 86 ? 23.350 -9.032 -29.200 1.00 90.75 86 GLN A CA 1
ATOM 675 C C . GLN A 1 86 ? 24.419 -8.916 -28.106 1.00 90.75 86 GLN A C 1
ATOM 677 O O . GLN A 1 86 ? 24.644 -9.886 -27.395 1.00 90.75 86 GLN A O 1
ATOM 682 N N . SER A 1 87 ? 25.026 -7.739 -27.921 1.00 87.88 87 SER A N 1
ATOM 683 C CA . SER A 1 87 ? 26.033 -7.515 -26.873 1.00 87.88 87 SER A CA 1
ATOM 684 C C . SER A 1 87 ? 25.466 -7.474 -25.450 1.00 87.88 87 SER A C 1
ATOM 686 O O . SER A 1 87 ? 26.228 -7.657 -24.508 1.00 87.88 87 SER A O 1
ATOM 688 N N . LEU A 1 88 ? 24.179 -7.164 -25.276 1.00 82.50 88 LEU A N 1
ATOM 689 C CA . LEU A 1 88 ? 23.524 -7.104 -23.962 1.00 82.50 88 LEU A CA 1
ATOM 690 C C . LEU A 1 88 ? 22.992 -8.467 -23.494 1.00 82.50 88 LEU A C 1
ATOM 692 O O . LEU A 1 88 ? 22.784 -8.651 -22.297 1.00 82.50 88 LEU A O 1
ATOM 696 N N . PHE A 1 89 ? 22.733 -9.395 -24.422 1.00 77.62 89 PHE A N 1
ATOM 697 C CA . PHE A 1 89 ? 22.124 -10.704 -24.148 1.00 77.62 89 PHE A CA 1
ATOM 698 C C . PHE A 1 89 ? 23.083 -11.902 -24.333 1.00 77.62 89 PHE A C 1
ATOM 700 O O . PHE A 1 89 ? 22.638 -13.047 -24.227 1.00 77.62 89 PHE A O 1
ATOM 707 N N . LEU A 1 90 ? 24.370 -11.651 -24.598 1.00 56.69 90 LEU A N 1
ATOM 708 C CA . LEU A 1 90 ? 25.478 -12.622 -24.596 1.00 56.69 90 LEU A CA 1
ATOM 709 C C . LEU A 1 90 ? 26.392 -12.368 -23.394 1.00 56.69 90 LEU A C 1
ATOM 711 O O . LEU A 1 90 ? 26.886 -13.368 -22.829 1.00 56.69 90 LEU A O 1
#

Secondary structure (DSSP, 8-state):
-HHHHHHHTT-EE-TTS-EESS-HHHHHHHHHHHHHHHHHHHHHHHHHHHHHHHHHHHHHHHHHHHHHHHHHHHHH-HHHHHHHHHHHH-

pLDDT: mean 87.44, std 11.61, range [53.72, 98.19]

InterPro domains:
  IPR028172 Intraflagellar transport protein 20 [PF14931] (10-73)
  IPR028172 Intraflagellar transport protein 20 [PTHR31978] (1-73)

Radius of gyration: 32.57 Å; chains: 1; bounding box: 53×21×86 Å

Foldseek 3Di:
DVVVVCVVQCWDADPVRDTDNHDPVVVVVVVVVVVVVVVVVVVVVVVVVVVVVVVVVVVVVVVVVVVVLVVCCVPPRDVVVVVVVVVVVD

Sequence (90 aa):
MAKDILGEAGLHFDELNKLRVLDPEVTQQTIELKEECKDFVDKIGQFQKIVGGLIELVDQLAKEAENEKMKILITSGPLNLLNLYQSLFL

Organism: Pan paniscus (NCBI:txid9597)